Protein AF-A0ABD3QFC5-F1 (afdb_monomer)

pLDDT: mean 79.24, std 17.01, range [24.8, 96.06]

Sequence (163 aa):
MATTIGNICHILPCSINEDMTAHTARYFHPTDLKSESTDVDASGVKIMAAQFRGRGLLCVADDDVPRTAGSSKLTVSALPEGVKGLALAPSTSHVAKKSDGDATRSLKVVETFTEVYNWQHEYDVDKVRRSVNDGGHDKVGLKAALGWCDIAQAVHDPIPLPP

Structure (mmCIF, N/CA/C/O backbone):
data_AF-A0ABD3QFC5-F1
#
_entry.id   AF-A0ABD3QFC5-F1
#
loop_
_atom_site.group_PDB
_atom_site.id
_atom_site.type_symbol
_atom_site.label_atom_id
_atom_site.label_alt_id
_atom_site.label_comp_id
_atom_site.label_asym_id
_atom_site.label_entity_id
_atom_site.label_seq_id
_atom_site.pdbx_PDB_ins_code
_atom_site.Cartn_x
_atom_site.Cartn_y
_atom_site.Cartn_z
_atom_site.occupancy
_atom_site.B_iso_or_equiv
_atom_site.auth_seq_id
_atom_site.auth_comp_id
_atom_site.auth_asym_id
_atom_site.auth_atom_id
_atom_site.pdbx_PDB_model_num
ATOM 1 N N . MET A 1 1 ? -13.772 19.639 -8.996 1.00 27.47 1 MET A N 1
ATOM 2 C CA . MET A 1 1 ? -14.093 18.346 -8.358 1.00 27.47 1 MET A CA 1
ATOM 3 C C . MET A 1 1 ? -12.829 17.511 -8.417 1.00 27.47 1 MET A C 1
ATOM 5 O O . MET A 1 1 ? -12.373 17.242 -9.517 1.00 27.47 1 MET A O 1
ATOM 9 N N . ALA A 1 2 ? -12.189 17.251 -7.277 1.00 24.80 2 ALA A N 1
ATOM 10 C CA . ALA A 1 2 ? -10.943 16.491 -7.226 1.00 24.80 2 ALA A CA 1
ATOM 11 C C . ALA A 1 2 ? -11.287 15.003 -7.120 1.00 24.80 2 ALA A C 1
ATOM 13 O O . ALA A 1 2 ? -11.907 14.581 -6.147 1.00 24.80 2 ALA A O 1
ATOM 14 N N . THR A 1 3 ? -10.949 14.238 -8.150 1.00 26.17 3 THR A N 1
ATOM 15 C CA . THR A 1 3 ? -11.088 12.784 -8.165 1.00 26.17 3 THR A CA 1
ATOM 16 C C . THR A 1 3 ? -10.014 12.212 -7.243 1.00 26.17 3 THR A C 1
ATOM 18 O O . THR A 1 3 ? -8.825 12.350 -7.522 1.00 26.17 3 THR A O 1
ATOM 21 N N . THR A 1 4 ? -10.417 11.622 -6.120 1.00 35.47 4 THR A N 1
ATOM 22 C CA . THR A 1 4 ? -9.549 10.860 -5.215 1.00 35.47 4 THR A CA 1
ATOM 23 C C . THR A 1 4 ? -9.059 9.607 -5.937 1.00 35.47 4 THR A C 1
ATOM 25 O O . THR A 1 4 ? -9.715 8.571 -5.930 1.00 35.47 4 THR A O 1
ATOM 28 N N . ILE A 1 5 ? -7.920 9.720 -6.617 1.00 48.09 5 ILE A N 1
ATOM 29 C CA . ILE A 1 5 ? -7.174 8.586 -7.167 1.00 48.09 5 ILE A CA 1
ATOM 30 C C . ILE A 1 5 ? -5.996 8.374 -6.216 1.00 48.09 5 ILE A C 1
ATOM 32 O O . ILE A 1 5 ? -4.945 8.986 -6.383 1.00 48.09 5 ILE A O 1
ATOM 36 N N . GLY A 1 6 ? -6.218 7.585 -5.164 1.00 61.59 6 GLY A N 1
ATOM 37 C CA . GLY A 1 6 ? -5.225 7.371 -4.110 1.00 61.59 6 GLY A CA 1
ATOM 38 C C . GLY A 1 6 ? -5.640 6.351 -3.048 1.00 61.59 6 GLY A C 1
ATOM 39 O O . GLY A 1 6 ? -5.418 6.578 -1.870 1.00 61.59 6 GLY A O 1
ATOM 40 N N . ASN A 1 7 ? -6.250 5.219 -3.420 1.00 85.25 7 ASN A N 1
ATOM 41 C CA . ASN A 1 7 ? -6.612 4.167 -2.448 1.00 85.25 7 ASN A CA 1
ATOM 42 C C . ASN A 1 7 ? -5.413 3.312 -1.986 1.00 85.25 7 ASN A C 1
ATOM 44 O O . ASN A 1 7 ? -5.602 2.322 -1.275 1.00 85.25 7 ASN A O 1
ATOM 48 N N . ILE A 1 8 ? -4.196 3.672 -2.398 1.00 90.81 8 ILE A N 1
ATOM 49 C CA . ILE A 1 8 ? -2.996 2.847 -2.271 1.00 90.81 8 ILE A CA 1
ATOM 50 C C . ILE A 1 8 ? -1.908 3.645 -1.554 1.00 90.81 8 ILE A C 1
ATOM 52 O O . ILE A 1 8 ? -1.540 4.741 -1.977 1.00 90.81 8 ILE A O 1
ATOM 56 N N . CYS A 1 9 ? -1.354 3.070 -0.491 1.00 93.38 9 CYS A N 1
ATOM 57 C CA . CYS A 1 9 ? -0.155 3.565 0.173 1.00 93.38 9 CYS A CA 1
ATOM 58 C C . CYS A 1 9 ? 1.083 2.843 -0.381 1.00 93.38 9 CYS A C 1
ATOM 60 O O . CYS A 1 9 ? 1.112 1.616 -0.434 1.00 93.38 9 CYS A O 1
ATOM 62 N N . HIS A 1 10 ? 2.127 3.574 -0.777 1.00 94.38 10 HIS A N 1
ATOM 63 C CA . HIS A 1 10 ? 3.385 2.974 -1.232 1.00 94.38 10 HIS A CA 1
ATOM 64 C C . HIS A 1 10 ? 4.457 3.077 -0.144 1.00 94.38 10 HIS A C 1
ATOM 66 O O . HIS A 1 10 ? 4.841 4.177 0.248 1.00 94.38 10 HIS A O 1
ATOM 72 N N . ILE A 1 11 ? 4.988 1.936 0.294 1.00 94.62 11 ILE A N 1
ATOM 73 C CA . ILE A 1 11 ? 6.152 1.865 1.182 1.00 94.62 11 ILE A CA 1
ATOM 74 C C . ILE A 1 11 ? 7.389 1.654 0.310 1.00 94.62 11 ILE A C 1
ATOM 76 O O . ILE A 1 11 ? 7.479 0.660 -0.407 1.00 94.62 11 ILE A O 1
ATOM 80 N N . LEU A 1 12 ? 8.331 2.597 0.348 1.00 95.25 12 LEU A N 1
ATOM 81 C CA . LEU A 1 12 ? 9.579 2.524 -0.415 1.00 95.25 12 LEU A CA 1
ATOM 82 C C . LEU A 1 12 ? 10.710 1.913 0.432 1.00 95.25 12 LEU A C 1
ATOM 84 O O . LEU A 1 12 ? 10.788 2.192 1.629 1.00 95.25 12 LEU A O 1
ATOM 88 N N . PRO A 1 13 ? 11.663 1.176 -0.170 1.00 93.94 13 PRO A N 1
ATOM 89 C CA . PRO A 1 13 ? 12.800 0.577 0.539 1.00 93.94 13 PRO A CA 1
ATOM 90 C C . PRO A 1 13 ? 13.933 1.586 0.808 1.00 93.94 13 PRO A C 1
ATOM 92 O O . PRO A 1 13 ? 15.103 1.218 0.930 1.00 93.94 13 PRO A O 1
ATOM 95 N N . CYS A 1 14 ? 13.614 2.879 0.836 1.00 93.81 14 CYS A N 1
ATOM 96 C CA . CYS A 1 14 ? 14.554 3.959 1.092 1.00 93.81 14 CYS A CA 1
ATOM 97 C C . CYS A 1 14 ? 13.864 5.126 1.798 1.00 93.81 14 CYS A C 1
ATOM 99 O O . CYS A 1 14 ? 12.704 5.429 1.520 1.00 93.81 14 CYS A O 1
ATOM 101 N N . SER A 1 15 ? 14.611 5.830 2.645 1.00 94.69 15 SER A N 1
ATOM 102 C CA . SER A 1 15 ? 14.137 7.051 3.294 1.00 94.69 15 SER A CA 1
ATOM 103 C C . SER A 1 15 ? 14.213 8.252 2.351 1.00 94.69 15 SER A C 1
ATOM 105 O O . SER A 1 15 ? 15.176 8.413 1.594 1.00 94.69 15 SER A O 1
ATOM 107 N N . ILE A 1 16 ? 13.209 9.122 2.427 1.00 93.50 16 ILE A N 1
ATOM 108 C CA . ILE A 1 16 ? 13.227 10.457 1.829 1.00 93.50 16 ILE A CA 1
ATOM 109 C C . ILE A 1 16 ? 13.492 11.432 2.976 1.00 93.50 16 ILE A C 1
ATOM 111 O O . ILE A 1 16 ? 12.822 11.372 3.999 1.00 93.50 16 ILE A O 1
ATOM 115 N N . ASN A 1 17 ? 14.498 12.294 2.834 1.00 94.81 17 ASN A N 1
ATOM 116 C CA . ASN A 1 17 ? 14.954 13.161 3.930 1.00 94.81 17 ASN A CA 1
ATOM 117 C C . ASN A 1 17 ? 14.020 14.347 4.212 1.00 94.81 17 ASN A C 1
ATOM 119 O O . ASN A 1 17 ? 14.241 15.086 5.166 1.00 94.81 17 ASN A O 1
ATOM 123 N N . GLU A 1 18 ? 13.029 14.560 3.354 1.00 93.12 18 GLU A N 1
ATOM 124 C CA . GLU A 1 18 ? 12.155 15.721 3.376 1.00 93.12 18 GLU A CA 1
ATOM 125 C C . GLU A 1 18 ? 10.707 15.279 3.183 1.00 93.12 18 GLU A C 1
ATOM 127 O O . GLU A 1 18 ? 10.392 14.544 2.242 1.00 93.12 18 GLU A O 1
ATOM 132 N N . ASP A 1 19 ? 9.832 15.783 4.049 1.00 90.75 19 ASP A N 1
ATOM 133 C CA . ASP A 1 19 ? 8.390 15.632 3.912 1.00 90.75 19 ASP A CA 1
ATOM 134 C C . ASP A 1 19 ? 7.885 16.646 2.884 1.00 90.75 19 ASP A C 1
ATOM 136 O O . ASP A 1 19 ? 7.916 17.859 3.104 1.00 90.75 19 ASP A O 1
ATOM 140 N N . MET A 1 20 ? 7.419 16.157 1.738 1.00 92.19 20 MET A N 1
ATOM 141 C CA . MET A 1 20 ? 6.928 17.011 0.662 1.00 92.19 20 MET A CA 1
ATOM 142 C C . MET A 1 20 ? 5.723 16.403 -0.042 1.00 92.19 20 MET A C 1
ATOM 144 O O . MET A 1 20 ? 5.545 15.188 -0.099 1.00 92.19 20 MET A O 1
ATOM 148 N N . THR A 1 21 ? 4.911 17.268 -0.646 1.00 90.44 21 THR A N 1
ATOM 149 C CA . THR A 1 21 ? 3.929 16.821 -1.633 1.00 90.44 21 THR A CA 1
ATOM 150 C C . THR A 1 21 ? 4.664 16.441 -2.914 1.00 90.44 21 THR A C 1
ATOM 152 O O . THR A 1 21 ? 5.395 17.254 -3.477 1.00 90.44 21 THR A O 1
ATOM 155 N N . ALA A 1 22 ? 4.458 15.215 -3.388 1.00 89.44 22 ALA A N 1
ATOM 156 C CA . ALA A 1 22 ? 5.051 14.717 -4.621 1.00 89.44 22 ALA A CA 1
ATOM 157 C C . ALA A 1 22 ? 3.967 14.406 -5.658 1.00 89.44 22 ALA A C 1
ATOM 159 O O . ALA A 1 22 ? 2.904 13.881 -5.334 1.00 89.44 22 ALA A O 1
ATOM 160 N N . HIS A 1 23 ? 4.256 14.677 -6.931 1.00 90.62 23 HIS A N 1
ATOM 161 C CA . HIS A 1 23 ? 3.393 14.285 -8.047 1.00 90.62 23 HIS A CA 1
ATOM 162 C C . HIS A 1 23 ? 3.604 12.806 -8.399 1.00 90.62 23 HIS A C 1
ATOM 164 O O . HIS A 1 23 ? 4.110 12.483 -9.474 1.00 90.62 23 HIS A O 1
ATOM 170 N N . THR A 1 24 ? 3.242 11.907 -7.482 1.00 90.06 24 THR A N 1
ATOM 171 C CA . THR A 1 24 ? 3.434 10.452 -7.622 1.00 90.06 24 THR A CA 1
ATOM 172 C C . THR A 1 24 ? 2.852 9.929 -8.931 1.00 90.06 24 THR A C 1
ATOM 174 O O . THR A 1 24 ? 3.576 9.315 -9.704 1.00 90.06 24 THR A O 1
ATOM 177 N N . ALA A 1 25 ? 1.619 10.310 -9.269 1.00 87.25 25 ALA A N 1
ATOM 178 C CA . ALA A 1 25 ? 0.951 9.903 -10.508 1.00 87.25 25 ALA A CA 1
ATOM 179 C C . ALA A 1 25 ? 1.666 10.329 -11.809 1.00 87.25 25 ALA A C 1
ATOM 181 O O . ALA A 1 25 ? 1.326 9.823 -12.873 1.00 87.25 25 ALA A O 1
ATOM 182 N N . ARG A 1 26 ? 2.620 11.272 -11.755 1.00 91.81 26 ARG A N 1
ATOM 183 C CA . ARG A 1 26 ? 3.380 11.753 -12.923 1.00 91.81 26 ARG A CA 1
ATOM 184 C C . ARG A 1 26 ? 4.763 11.115 -13.062 1.00 91.81 26 ARG A C 1
ATOM 186 O O . ARG A 1 26 ? 5.330 11.154 -14.148 1.00 91.81 26 ARG A O 1
ATOM 193 N N . TYR A 1 27 ? 5.339 10.629 -11.967 1.00 94.12 27 TYR A N 1
ATOM 194 C CA . TYR A 1 27 ? 6.742 10.200 -11.935 1.00 94.12 27 TYR A CA 1
ATOM 195 C C . TYR A 1 27 ? 6.933 8.774 -11.431 1.00 94.12 27 TYR A C 1
ATOM 197 O O . TYR A 1 27 ? 8.010 8.210 -11.600 1.00 94.12 27 TYR A O 1
ATOM 205 N N . PHE A 1 28 ? 5.914 8.193 -10.808 1.00 94.88 28 PHE A N 1
ATOM 206 C CA . PHE A 1 28 ? 5.947 6.847 -10.275 1.00 94.88 28 PHE A CA 1
ATOM 207 C C . PHE A 1 28 ? 4.838 6.034 -10.935 1.00 94.88 28 PHE A C 1
ATOM 209 O O . PHE A 1 28 ? 3.661 6.188 -10.614 1.00 94.88 28 PHE A O 1
ATOM 216 N N . HIS A 1 29 ? 5.232 5.195 -11.892 1.00 93.44 29 HIS A N 1
ATOM 217 C CA . HIS A 1 29 ? 4.322 4.395 -12.707 1.00 93.44 29 HIS A CA 1
ATOM 218 C C . HIS A 1 29 ? 4.586 2.905 -12.470 1.00 93.44 29 HIS A C 1
ATOM 220 O O . HIS A 1 29 ? 5.412 2.314 -13.172 1.00 93.44 29 HIS A O 1
ATOM 226 N N . PRO A 1 30 ? 3.925 2.297 -11.469 1.00 94.06 30 PRO A N 1
ATOM 227 C CA . PRO A 1 30 ? 3.886 0.849 -11.334 1.00 94.06 30 PRO A CA 1
ATOM 228 C C . PRO A 1 30 ? 3.414 0.213 -12.642 1.00 94.06 30 PRO A C 1
ATOM 230 O O . PRO A 1 30 ? 2.440 0.664 -13.242 1.00 94.06 30 PRO A O 1
ATOM 233 N N . THR A 1 31 ? 4.134 -0.803 -13.098 1.00 93.75 31 THR A N 1
ATOM 234 C CA . THR A 1 31 ? 3.831 -1.563 -14.308 1.00 93.75 31 THR A CA 1
ATOM 235 C C . THR A 1 31 ? 3.762 -3.034 -13.947 1.00 93.75 31 THR A C 1
ATOM 237 O O . THR A 1 31 ? 4.707 -3.572 -13.368 1.00 93.75 31 THR A O 1
ATOM 240 N N . ASP A 1 32 ? 2.664 -3.688 -14.306 1.00 91.94 32 ASP A N 1
ATOM 241 C CA . ASP A 1 32 ? 2.503 -5.120 -14.087 1.00 91.94 32 ASP A CA 1
ATOM 242 C C . ASP A 1 32 ? 3.505 -5.897 -14.944 1.00 91.94 32 ASP A C 1
ATOM 244 O O . ASP A 1 32 ? 3.563 -5.748 -16.170 1.00 91.94 32 ASP A O 1
ATOM 248 N N . LEU A 1 33 ? 4.291 -6.756 -14.301 1.00 89.69 33 LEU A N 1
ATOM 249 C CA . LEU A 1 33 ? 5.118 -7.726 -14.998 1.00 89.69 33 LEU A CA 1
ATOM 250 C C . LEU A 1 33 ? 4.238 -8.927 -15.331 1.00 89.69 33 LEU A C 1
ATOM 252 O O . LEU A 1 33 ? 3.922 -9.743 -14.464 1.00 89.69 33 LEU A O 1
ATOM 256 N N . LYS A 1 34 ? 3.823 -9.033 -16.596 1.00 80.19 34 LYS A N 1
ATOM 257 C CA . LYS A 1 34 ? 3.112 -10.220 -17.079 1.00 80.19 34 LYS A CA 1
ATOM 258 C C . LYS A 1 34 ? 4.018 -11.433 -16.884 1.00 80.19 34 LYS A C 1
ATOM 260 O O . LYS A 1 34 ? 5.114 -11.474 -17.436 1.00 80.19 34 LYS A O 1
ATOM 265 N N . SER A 1 35 ? 3.565 -12.411 -16.104 1.00 65.06 35 SER A N 1
ATOM 266 C CA . SER A 1 35 ? 4.247 -13.701 -16.044 1.00 65.06 35 SER A CA 1
ATOM 267 C C . SER A 1 35 ? 4.040 -14.380 -17.395 1.00 65.06 35 SER A C 1
ATOM 269 O O . SER A 1 35 ? 2.917 -14.741 -17.731 1.00 65.06 35 SER A O 1
ATOM 271 N N . GLU A 1 36 ? 5.097 -14.534 -18.193 1.00 61.25 36 GLU A N 1
ATOM 272 C CA . GLU A 1 36 ? 5.044 -15.341 -19.424 1.00 61.25 36 GLU A CA 1
ATOM 273 C C . GLU A 1 36 ? 4.951 -16.850 -19.124 1.00 61.25 36 GLU A C 1
ATOM 275 O O . GLU A 1 36 ? 4.849 -17.663 -20.041 1.00 61.25 36 GLU A O 1
ATOM 280 N N . SER A 1 37 ? 4.959 -17.244 -17.844 1.00 55.59 37 SER A N 1
ATOM 281 C CA . SER A 1 37 ? 4.750 -18.630 -17.440 1.00 55.59 37 SER A CA 1
ATOM 282 C C . SER A 1 37 ? 3.309 -19.056 -17.731 1.00 55.59 37 SER A C 1
ATOM 284 O O . SER A 1 37 ? 2.361 -18.599 -17.097 1.00 55.59 37 SER A O 1
ATOM 286 N N . THR A 1 38 ? 3.154 -19.979 -18.677 1.00 49.56 38 THR A N 1
ATOM 287 C CA . THR A 1 38 ? 1.902 -20.699 -18.965 1.00 49.56 38 THR A CA 1
ATOM 288 C C . THR A 1 38 ? 1.441 -21.602 -17.821 1.00 49.56 38 THR A C 1
ATOM 290 O O . THR A 1 38 ? 0.320 -22.106 -17.859 1.00 49.56 38 THR A O 1
ATOM 293 N N . ASP A 1 39 ? 2.279 -21.796 -16.803 1.00 50.28 39 ASP A N 1
ATOM 294 C CA . ASP A 1 39 ? 1.849 -22.362 -15.536 1.00 50.28 39 ASP A CA 1
ATOM 295 C C . ASP A 1 39 ? 1.008 -21.311 -14.820 1.00 50.28 39 ASP A C 1
ATOM 297 O O . ASP A 1 39 ? 1.502 -20.266 -14.392 1.00 50.28 39 ASP A O 1
ATOM 301 N N . VAL A 1 40 ? -0.296 -21.578 -14.770 1.00 51.47 40 VAL A N 1
ATOM 302 C CA . VAL A 1 40 ? -1.276 -20.825 -13.992 1.00 51.47 40 VAL A CA 1
ATOM 303 C C . VAL A 1 40 ? -0.850 -20.924 -12.532 1.00 51.47 40 VAL A C 1
ATOM 305 O O . VAL A 1 40 ? -1.252 -21.837 -11.811 1.00 51.47 40 VAL A O 1
ATOM 308 N N . ASP A 1 41 ? 0.018 -20.011 -12.108 1.00 53.91 41 ASP A N 1
ATOM 309 C CA . ASP A 1 41 ? 0.446 -19.904 -10.727 1.00 53.91 41 ASP A CA 1
ATOM 310 C C . ASP A 1 41 ? -0.801 -19.590 -9.895 1.00 53.91 41 ASP A C 1
ATOM 312 O O . ASP A 1 41 ? -1.313 -18.470 -9.856 1.00 53.91 41 ASP A O 1
ATOM 316 N N . ALA A 1 42 ? -1.305 -20.614 -9.205 1.00 57.62 42 ALA A N 1
ATOM 317 C CA . ALA A 1 42 ? -2.456 -20.546 -8.306 1.00 57.62 42 ALA A CA 1
ATOM 318 C C . ALA A 1 42 ? -2.269 -19.532 -7.154 1.00 57.62 42 ALA A C 1
ATOM 320 O O . ALA A 1 42 ? -3.196 -19.268 -6.382 1.00 57.62 42 ALA A O 1
ATOM 321 N N . SER A 1 43 ? -1.081 -18.928 -7.047 1.00 65.12 43 SER A N 1
ATOM 322 C CA . SER A 1 43 ? -0.745 -17.889 -6.081 1.00 65.12 43 SER A CA 1
ATOM 323 C C . SER A 1 43 ? -1.618 -16.646 -6.244 1.00 65.12 43 SER A C 1
ATOM 325 O O . SER A 1 43 ? -1.901 -16.010 -5.238 1.00 65.12 43 SER A O 1
ATOM 327 N N . GLY A 1 44 ? -2.155 -16.357 -7.444 1.00 76.25 44 GLY A N 1
ATOM 328 C CA . GLY A 1 44 ? -3.009 -15.193 -7.758 1.00 76.25 44 GLY A CA 1
ATOM 329 C C . GLY A 1 44 ? -2.548 -13.901 -7.087 1.00 76.25 44 GLY A C 1
ATOM 330 O O . GLY A 1 44 ? -3.334 -13.209 -6.443 1.00 76.25 44 GLY A O 1
ATOM 331 N N . VAL A 1 45 ? -1.247 -13.661 -7.206 1.00 81.81 45 VAL A N 1
ATOM 332 C CA . VAL A 1 45 ? -0.572 -12.421 -6.852 1.00 81.81 45 VAL A CA 1
ATOM 333 C C . VAL A 1 45 ? 0.008 -11.825 -8.130 1.00 81.81 45 VAL A C 1
ATOM 335 O O . VAL A 1 45 ? 0.536 -12.554 -8.973 1.00 81.81 45 VAL A O 1
ATOM 338 N N . LYS A 1 46 ? -0.064 -10.503 -8.270 1.00 88.75 46 LYS A N 1
ATOM 339 C CA . LYS A 1 46 ? 0.574 -9.752 -9.353 1.00 88.75 46 LYS A CA 1
ATOM 340 C C . LYS A 1 46 ? 1.918 -9.210 -8.882 1.00 88.75 46 LYS A C 1
ATOM 342 O O . LYS A 1 46 ? 2.051 -8.738 -7.754 1.00 88.75 46 LYS A O 1
ATOM 347 N N . ILE A 1 47 ? 2.934 -9.278 -9.738 1.00 89.94 47 ILE A N 1
ATOM 348 C CA . ILE A 1 47 ? 4.231 -8.644 -9.479 1.00 89.94 47 ILE A CA 1
ATOM 349 C C . ILE A 1 47 ? 4.277 -7.359 -10.289 1.00 89.94 47 ILE A C 1
ATOM 351 O O . ILE A 1 47 ? 4.087 -7.379 -11.504 1.00 89.94 47 ILE A O 1
ATOM 355 N N . MET A 1 48 ? 4.544 -6.246 -9.619 1.00 93.00 48 MET A N 1
ATOM 356 C CA . MET A 1 48 ? 4.677 -4.943 -10.255 1.00 93.00 48 MET A CA 1
ATOM 357 C C . MET A 1 48 ? 6.120 -4.473 -10.187 1.00 93.00 48 MET A C 1
ATOM 359 O O . MET A 1 48 ? 6.814 -4.669 -9.187 1.00 93.00 48 MET A O 1
ATOM 363 N N . ALA A 1 49 ? 6.545 -3.797 -11.243 1.00 95.25 49 ALA A N 1
ATOM 364 C CA . ALA A 1 49 ? 7.815 -3.105 -11.319 1.00 95.25 49 ALA A CA 1
ATOM 365 C C . ALA A 1 49 ? 7.603 -1.593 -11.354 1.00 95.25 49 ALA A C 1
ATOM 367 O O . ALA A 1 49 ? 6.645 -1.093 -11.936 1.00 95.25 49 ALA A O 1
ATOM 368 N N . ALA A 1 50 ? 8.526 -0.851 -10.761 1.00 96.06 50 ALA A N 1
ATOM 369 C CA . ALA A 1 50 ? 8.603 0.596 -10.896 1.00 96.06 50 ALA A CA 1
ATOM 370 C C . ALA A 1 50 ? 10.068 1.037 -10.877 1.00 96.06 50 ALA A C 1
ATOM 372 O O . ALA A 1 50 ? 10.973 0.250 -10.594 1.00 96.06 50 ALA A O 1
ATOM 373 N N . GLN A 1 51 ? 10.312 2.314 -11.155 1.00 95.75 51 GLN A N 1
ATOM 374 C CA . GLN A 1 51 ? 11.626 2.917 -10.978 1.00 95.75 51 GLN A CA 1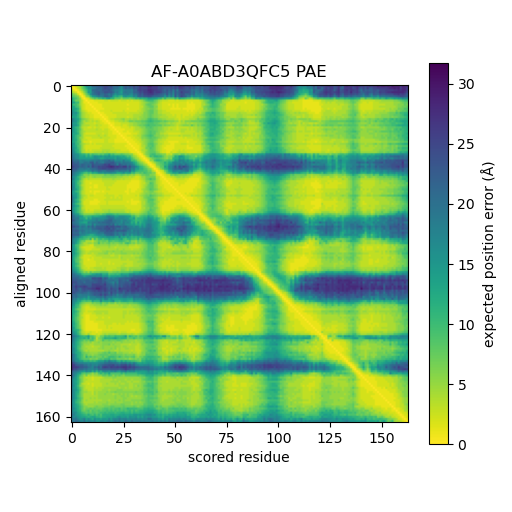
ATOM 375 C C . GLN A 1 51 ? 11.529 4.104 -10.023 1.00 95.75 51 GLN A C 1
ATOM 377 O O . GLN A 1 51 ? 10.636 4.941 -10.141 1.00 95.75 51 GLN A O 1
ATOM 382 N N . PHE A 1 52 ? 12.478 4.203 -9.094 1.00 95.75 52 PHE A N 1
ATOM 383 C CA . PHE A 1 52 ? 12.611 5.352 -8.206 1.00 95.75 52 PHE A CA 1
ATOM 384 C C . PHE A 1 52 ? 14.074 5.790 -8.134 1.00 95.75 52 PHE A C 1
ATOM 386 O O . PHE A 1 52 ? 14.954 4.997 -7.809 1.00 95.75 52 PHE A O 1
ATOM 393 N N . ARG A 1 53 ? 14.352 7.058 -8.478 1.00 94.62 53 ARG A N 1
ATOM 394 C CA . ARG A 1 53 ? 15.717 7.631 -8.526 1.00 94.62 53 ARG A CA 1
ATOM 395 C C . ARG A 1 53 ? 16.718 6.768 -9.319 1.00 94.62 53 ARG A C 1
ATOM 397 O O . ARG A 1 53 ? 17.850 6.561 -8.891 1.00 94.62 53 ARG A O 1
ATOM 404 N N . GLY A 1 54 ? 16.280 6.234 -10.461 1.00 94.81 54 GLY A N 1
ATOM 405 C CA . GLY A 1 54 ? 17.100 5.388 -11.336 1.00 94.81 54 GLY A CA 1
ATOM 406 C C . GLY A 1 54 ? 17.308 3.950 -10.845 1.00 94.81 54 GLY A C 1
ATOM 407 O O . GLY A 1 54 ? 18.024 3.196 -11.495 1.00 94.81 54 GLY A O 1
ATOM 408 N N . ARG A 1 55 ? 16.690 3.545 -9.728 1.00 95.31 55 ARG A N 1
ATOM 409 C CA . ARG A 1 55 ? 16.748 2.171 -9.211 1.00 95.31 55 ARG A CA 1
ATOM 410 C C . ARG A 1 55 ? 15.455 1.431 -9.509 1.00 95.31 55 ARG A C 1
ATOM 412 O O . ARG A 1 55 ? 14.375 1.989 -9.316 1.00 95.31 55 ARG A O 1
ATOM 419 N N . GLY A 1 56 ? 15.583 0.195 -9.983 1.00 95.06 56 GLY A N 1
ATOM 420 C CA . GLY A 1 56 ? 14.449 -0.706 -10.160 1.00 95.06 56 GLY A CA 1
ATOM 421 C C . GLY A 1 56 ? 13.876 -1.120 -8.809 1.00 95.06 56 GLY A C 1
ATOM 422 O O . GLY A 1 56 ? 14.624 -1.334 -7.853 1.00 95.06 56 GLY A O 1
ATOM 423 N N . LEU A 1 57 ? 12.553 -1.190 -8.741 1.00 95.94 57 LEU A N 1
ATOM 424 C CA . LEU A 1 57 ? 11.798 -1.657 -7.591 1.00 95.94 57 LEU A CA 1
ATOM 425 C C . LEU A 1 57 ? 10.835 -2.747 -8.037 1.00 95.94 57 LEU A C 1
ATOM 427 O O . LEU A 1 57 ? 10.201 -2.614 -9.084 1.00 95.94 57 LEU A O 1
ATOM 431 N N . LEU A 1 58 ? 10.680 -3.765 -7.198 1.00 95.19 58 LEU A N 1
ATOM 432 C CA . LEU A 1 58 ? 9.648 -4.783 -7.342 1.00 95.19 58 LEU A CA 1
ATOM 433 C C . LEU A 1 58 ? 8.727 -4.750 -6.125 1.00 95.19 58 LEU A C 1
ATOM 435 O O . LEU A 1 58 ? 9.178 -4.515 -5.001 1.00 95.19 58 LEU A O 1
ATOM 439 N N . CYS A 1 59 ? 7.440 -4.985 -6.340 1.00 92.00 59 CYS A N 1
ATOM 440 C CA . CYS A 1 59 ? 6.506 -5.300 -5.268 1.00 92.00 59 CYS A CA 1
ATOM 441 C C . CYS A 1 59 ? 5.543 -6.403 -5.697 1.00 92.00 59 CYS A C 1
ATOM 443 O O . CYS A 1 59 ? 5.347 -6.659 -6.886 1.00 92.00 59 CYS A O 1
ATOM 445 N N . VAL A 1 60 ? 4.956 -7.058 -4.701 1.00 90.38 60 VAL A N 1
ATOM 446 C CA . VAL A 1 60 ? 3.867 -8.010 -4.899 1.00 90.38 60 VAL A CA 1
ATOM 447 C C . VAL A 1 60 ? 2.583 -7.352 -4.444 1.00 90.38 60 VAL A C 1
ATOM 449 O O . VAL A 1 60 ? 2.546 -6.744 -3.374 1.00 90.38 60 VAL A O 1
ATOM 452 N N . ALA A 1 61 ? 1.548 -7.489 -5.256 1.00 88.94 61 ALA A N 1
ATOM 453 C CA . ALA A 1 61 ? 0.205 -7.070 -4.930 1.00 88.94 61 ALA A CA 1
ATOM 454 C C . ALA A 1 61 ? -0.789 -8.195 -5.201 1.00 88.94 61 ALA A C 1
ATOM 456 O O . ALA A 1 61 ? -0.477 -9.202 -5.840 1.00 88.94 61 ALA A O 1
ATOM 457 N N . ASP A 1 62 ? -1.990 -8.020 -4.678 1.00 86.12 62 ASP A N 1
ATOM 458 C CA . ASP A 1 62 ? -3.096 -8.930 -4.920 1.00 86.12 62 ASP A CA 1
ATOM 459 C C . ASP A 1 62 ? -3.599 -8.743 -6.360 1.00 86.12 62 ASP A C 1
ATOM 461 O O . ASP A 1 62 ? -3.634 -7.625 -6.883 1.00 86.12 62 ASP A O 1
ATOM 465 N N . ASP A 1 63 ? -3.922 -9.847 -7.032 1.00 81.94 63 ASP A N 1
ATOM 466 C CA . ASP A 1 63 ? -4.515 -9.794 -8.369 1.00 81.94 63 ASP A CA 1
ATOM 467 C C . ASP A 1 63 ? -5.970 -9.295 -8.279 1.00 81.94 63 ASP A C 1
ATOM 469 O O . ASP A 1 63 ? -6.684 -9.626 -7.330 1.00 81.94 63 ASP A O 1
ATOM 473 N N . ASP A 1 64 ? -6.433 -8.527 -9.268 1.00 65.81 64 ASP A N 1
ATOM 474 C CA . ASP A 1 64 ? -7.750 -7.855 -9.255 1.00 65.81 64 ASP A CA 1
ATOM 475 C C . ASP A 1 64 ? -8.920 -8.824 -9.535 1.00 65.81 64 ASP A C 1
ATOM 477 O O . ASP A 1 64 ? -10.053 -8.418 -9.812 1.00 65.81 64 ASP A O 1
ATOM 481 N N . VAL A 1 65 ? -8.665 -10.134 -9.479 1.00 60.22 65 VAL A N 1
ATOM 482 C CA . VAL A 1 65 ? -9.669 -11.165 -9.732 1.00 60.22 65 VAL A CA 1
ATOM 483 C C . VAL A 1 65 ? -10.703 -11.140 -8.599 1.00 60.22 65 VAL A C 1
ATOM 485 O O . VAL A 1 65 ? -10.329 -11.259 -7.427 1.00 60.22 65 VAL A O 1
ATOM 488 N N . PRO A 1 66 ? -12.011 -11.007 -8.909 1.00 53.91 66 PRO A N 1
ATOM 489 C CA . PRO A 1 66 ? -13.056 -10.920 -7.897 1.00 53.91 66 PRO A CA 1
ATOM 490 C C . PRO A 1 66 ? -12.981 -12.117 -6.947 1.00 53.91 66 PRO A C 1
ATOM 492 O O . PRO A 1 66 ? -13.117 -13.272 -7.353 1.00 53.91 66 PRO A O 1
ATOM 495 N N . ARG A 1 67 ? -12.733 -11.822 -5.666 1.00 53.75 67 ARG A N 1
ATOM 496 C CA . ARG A 1 67 ? -12.589 -12.827 -4.611 1.00 53.75 67 ARG A CA 1
ATOM 497 C C . ARG A 1 67 ? -13.913 -13.573 -4.461 1.00 53.75 67 ARG A C 1
ATOM 499 O O . ARG A 1 67 ? -14.914 -12.994 -4.044 1.00 53.75 67 ARG A O 1
ATOM 506 N N . THR A 1 68 ? -13.922 -14.865 -4.769 1.00 46.25 68 THR A N 1
ATOM 507 C CA . THR A 1 68 ? -15.042 -15.736 -4.404 1.00 46.25 68 THR A CA 1
ATOM 508 C C . THR A 1 68 ? -15.109 -15.808 -2.879 1.00 46.25 68 THR A C 1
ATOM 510 O O . THR A 1 68 ? -14.146 -16.232 -2.232 1.00 46.25 68 THR A O 1
ATOM 513 N N . ALA A 1 69 ? -16.228 -15.362 -2.303 1.00 45.19 69 ALA A N 1
ATOM 514 C CA . ALA A 1 69 ? -16.466 -15.380 -0.863 1.00 45.19 69 ALA A CA 1
ATOM 515 C C . ALA A 1 69 ? -16.229 -16.797 -0.304 1.00 45.19 69 ALA A C 1
ATOM 517 O O . ALA A 1 69 ? -16.883 -17.749 -0.727 1.00 45.19 69 ALA A O 1
ATOM 518 N N . GLY A 1 70 ? -15.258 -16.940 0.603 1.00 44.50 70 GLY A N 1
ATOM 519 C CA . GLY A 1 70 ? -14.892 -18.218 1.231 1.00 44.50 70 GLY A CA 1
ATOM 520 C C . GLY A 1 70 ? -13.459 -18.693 0.976 1.00 44.50 70 GLY A C 1
ATOM 521 O O . GLY A 1 70 ? -13.013 -19.630 1.632 1.00 44.50 70 GLY A O 1
ATOM 522 N N . SER A 1 71 ? -12.702 -18.051 0.079 1.00 45.53 71 SER A N 1
ATOM 523 C CA . SER A 1 71 ? -11.263 -18.312 -0.036 1.00 45.53 71 SER A CA 1
ATOM 524 C C . SER A 1 71 ? -10.497 -17.481 0.997 1.00 45.53 71 SER A C 1
ATOM 526 O O . SER A 1 71 ? -10.345 -16.269 0.842 1.00 45.53 71 SER A O 1
ATOM 528 N N . SER A 1 72 ? -9.986 -18.137 2.041 1.00 52.28 72 SER A N 1
ATOM 529 C CA . SER A 1 72 ? -9.024 -17.608 3.021 1.00 52.28 72 SER A CA 1
ATOM 530 C C . SER A 1 72 ? -7.638 -17.400 2.393 1.00 52.28 72 SER A C 1
ATOM 532 O O . SER A 1 72 ? -6.612 -17.870 2.882 1.00 52.28 72 SER A O 1
ATOM 534 N N . LYS A 1 73 ? -7.602 -16.718 1.247 1.00 58.16 73 LYS A N 1
ATOM 535 C CA . LYS A 1 73 ? -6.365 -16.362 0.571 1.00 58.16 73 LYS A CA 1
ATOM 536 C C . LYS A 1 73 ? -5.750 -15.167 1.289 1.00 58.16 73 LYS A C 1
ATOM 538 O O . LYS A 1 73 ? -6.380 -14.109 1.365 1.00 58.16 73 LYS A O 1
ATOM 543 N N . LEU A 1 74 ? -4.544 -15.375 1.816 1.00 59.00 74 LEU A N 1
ATOM 544 C CA . LEU A 1 74 ? -3.690 -14.340 2.395 1.00 59.00 74 LEU A CA 1
ATOM 545 C C . LEU A 1 74 ? -3.519 -13.204 1.387 1.00 59.00 74 LEU A C 1
ATOM 547 O O . LEU A 1 74 ? -3.002 -13.434 0.294 1.00 59.00 74 LEU A O 1
ATOM 551 N N . THR A 1 75 ? -3.958 -12.003 1.758 1.00 70.06 75 THR A N 1
ATOM 552 C CA . THR A 1 75 ? -3.692 -10.795 0.979 1.00 70.06 75 THR A CA 1
ATOM 553 C C . THR A 1 75 ? -2.289 -10.305 1.279 1.00 70.06 75 THR A C 1
ATOM 555 O O . THR A 1 75 ? -1.846 -10.293 2.429 1.00 70.06 75 THR A O 1
ATOM 558 N N . VAL A 1 76 ? -1.559 -9.930 0.235 1.00 78.88 76 VAL A N 1
ATOM 559 C CA . VAL A 1 76 ? -0.185 -9.430 0.369 1.00 78.88 76 VAL A CA 1
ATOM 560 C C . VAL A 1 76 ? -0.170 -7.908 0.488 1.00 78.88 76 VAL A C 1
ATOM 562 O O . VAL A 1 76 ? 0.716 -7.350 1.136 1.00 78.88 76 VAL A O 1
ATOM 565 N N . SER A 1 77 ? -1.160 -7.245 -0.111 1.00 84.00 77 SER A N 1
ATOM 566 C CA . SER A 1 77 ? -1.235 -5.787 -0.214 1.00 84.00 77 SER A CA 1
ATOM 567 C C . SER A 1 77 ? -2.534 -5.191 0.320 1.00 84.00 77 SER A C 1
ATOM 569 O O . SER A 1 77 ? -2.513 -4.095 0.878 1.00 84.00 77 SER A O 1
ATOM 571 N N . ALA A 1 78 ? -3.663 -5.886 0.186 1.00 87.44 78 ALA A N 1
ATOM 572 C CA . ALA A 1 78 ? -4.936 -5.420 0.706 1.00 87.44 78 ALA A CA 1
ATOM 573 C C . ALA A 1 78 ? -4.973 -5.525 2.235 1.00 87.44 78 ALA A C 1
ATOM 575 O O . ALA A 1 78 ? -4.530 -6.519 2.823 1.00 87.44 78 ALA A O 1
ATOM 576 N N . LEU A 1 79 ? -5.534 -4.496 2.869 1.00 86.88 79 LEU A N 1
ATOM 577 C CA . LEU A 1 79 ? -5.792 -4.509 4.303 1.00 86.88 79 LEU A CA 1
ATOM 578 C C . LEU A 1 79 ? -6.821 -5.603 4.658 1.00 86.88 79 LEU A C 1
ATOM 580 O O . LEU A 1 79 ? -7.672 -5.930 3.822 1.00 86.88 79 LEU A O 1
ATOM 584 N N . PRO A 1 80 ? -6.765 -6.163 5.883 1.00 87.06 80 PRO A N 1
ATOM 585 C CA . PRO A 1 80 ? -7.758 -7.123 6.355 1.00 87.06 80 PRO A CA 1
ATOM 586 C C . PRO A 1 80 ? -9.189 -6.583 6.250 1.00 87.06 80 PRO A C 1
ATOM 588 O O . PRO A 1 80 ? -9.425 -5.372 6.274 1.00 87.06 80 PRO A O 1
ATOM 591 N N . GLU A 1 81 ? -10.161 -7.485 6.141 1.00 84.44 81 GLU A N 1
ATOM 592 C CA . GLU A 1 81 ? -11.567 -7.099 6.031 1.00 84.44 81 GLU A CA 1
ATOM 593 C C . GLU A 1 81 ? -12.011 -6.264 7.244 1.00 84.44 81 GLU A C 1
ATOM 595 O O . GLU A 1 81 ? -11.637 -6.533 8.383 1.00 84.44 81 GLU A O 1
ATOM 600 N N . GLY A 1 82 ? -12.773 -5.197 6.995 1.00 85.62 82 GLY A N 1
ATOM 601 C CA . GLY A 1 82 ? -13.195 -4.254 8.036 1.00 85.62 82 GLY A CA 1
ATOM 602 C C . GLY A 1 82 ? -12.106 -3.279 8.510 1.00 85.62 82 GLY A C 1
ATOM 603 O O . GLY A 1 82 ? -12.425 -2.323 9.217 1.00 85.62 82 GLY A O 1
ATOM 604 N N . VAL A 1 83 ? -10.849 -3.448 8.086 1.00 88.94 83 VAL A N 1
ATOM 605 C CA . VAL A 1 83 ? -9.747 -2.526 8.393 1.00 88.94 83 VAL A CA 1
ATOM 606 C C . VAL A 1 83 ? -9.605 -1.479 7.288 1.00 88.94 83 VAL A C 1
ATOM 608 O O . VAL A 1 83 ? -9.683 -1.772 6.096 1.00 88.94 83 VAL A O 1
ATOM 611 N N . LYS A 1 84 ? -9.368 -0.223 7.683 1.00 90.38 84 LYS A N 1
ATOM 612 C CA . LYS A 1 84 ? -9.144 0.898 6.764 1.00 90.38 84 LYS A CA 1
ATOM 613 C C . LYS A 1 84 ? -7.900 1.682 7.162 1.00 90.38 84 LYS A C 1
ATOM 615 O O . LYS A 1 84 ? -7.728 2.037 8.325 1.00 90.38 84 LYS A O 1
ATOM 620 N N . GLY A 1 85 ? -7.055 1.985 6.185 1.00 92.69 85 GLY A N 1
ATOM 621 C CA . GLY A 1 85 ? -5.879 2.820 6.363 1.00 92.69 85 GLY A CA 1
ATOM 622 C C . GLY A 1 85 ? -6.267 4.290 6.426 1.00 92.69 85 GLY A C 1
ATOM 623 O O . GLY A 1 85 ? -7.052 4.762 5.600 1.00 92.69 85 GLY A O 1
ATOM 624 N N . LEU A 1 86 ? -5.723 5.019 7.400 1.00 93.94 86 LEU A N 1
ATOM 625 C CA . LEU A 1 86 ? -5.967 6.447 7.597 1.00 93.94 86 LEU A CA 1
ATOM 626 C C . LEU A 1 86 ? -4.629 7.191 7.645 1.00 93.94 86 LEU A C 1
ATOM 628 O O . LEU A 1 86 ? -3.793 6.912 8.502 1.00 93.94 86 LEU A O 1
ATOM 632 N N . ALA A 1 87 ? -4.444 8.169 6.761 1.00 91.62 87 ALA A N 1
ATOM 633 C CA . ALA A 1 87 ? -3.355 9.132 6.863 1.00 91.62 87 ALA A CA 1
ATOM 634 C C . ALA A 1 87 ? -3.823 10.313 7.721 1.00 91.62 87 ALA A C 1
ATOM 636 O O . ALA A 1 87 ? -4.785 11.006 7.374 1.00 91.62 87 ALA A O 1
ATOM 637 N N . LEU A 1 88 ? -3.161 10.532 8.856 1.00 92.19 88 LEU A N 1
ATOM 638 C CA . LEU A 1 88 ? -3.506 11.582 9.812 1.00 92.19 88 LEU A CA 1
ATOM 639 C C . LEU A 1 88 ? -2.488 12.720 9.747 1.00 92.19 88 LEU A C 1
ATOM 641 O O . LEU A 1 88 ? -1.288 12.481 9.654 1.00 92.19 88 LEU A O 1
ATOM 645 N N . ALA A 1 89 ? -2.960 13.959 9.863 1.00 90.12 89 ALA A N 1
ATOM 646 C CA . ALA A 1 89 ? -2.101 15.125 10.052 1.00 90.12 89 ALA A CA 1
ATOM 647 C C . ALA A 1 89 ? -2.585 15.969 11.236 1.00 90.12 89 ALA A C 1
ATOM 649 O O . ALA A 1 89 ? -3.782 15.958 11.546 1.00 90.12 89 ALA A O 1
ATOM 650 N N . PRO A 1 90 ? -1.699 16.742 11.887 1.00 89.62 90 PRO A N 1
ATOM 651 C CA . PRO A 1 90 ? -2.110 17.715 12.887 1.00 89.62 90 PRO A CA 1
ATOM 652 C C . PRO A 1 90 ? -3.156 18.680 12.324 1.00 89.62 90 PRO A C 1
ATOM 654 O O . PRO A 1 90 ? -3.011 19.221 11.222 1.00 89.62 90 PRO A O 1
ATOM 657 N N . SER A 1 91 ? -4.221 18.915 13.084 1.00 85.69 91 SER A N 1
ATOM 658 C CA . SER A 1 91 ? -5.181 19.956 12.756 1.00 85.69 91 SER A CA 1
ATOM 659 C C . SER A 1 91 ? -4.548 21.311 13.062 1.00 85.69 91 SER A C 1
ATOM 661 O O . SER A 1 91 ? -4.258 21.639 14.210 1.00 85.69 91 SER A O 1
ATOM 663 N N . THR A 1 92 ? -4.327 22.130 12.038 1.00 75.56 92 THR A N 1
ATOM 664 C CA . THR A 1 92 ? -3.784 23.4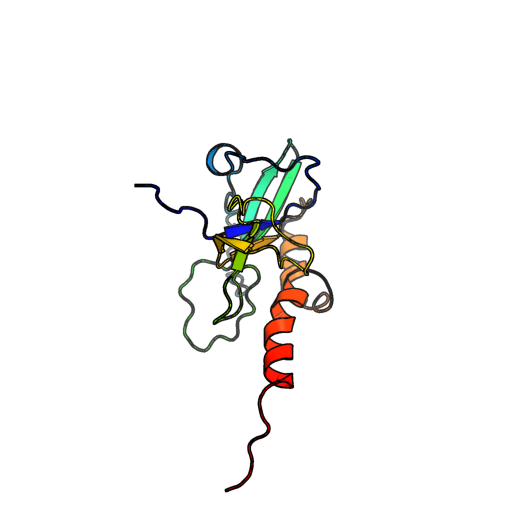90 12.184 1.00 75.56 92 THR A CA 1
ATOM 665 C C . THR A 1 92 ? -4.851 24.491 12.636 1.00 75.56 92 THR A C 1
ATOM 667 O O . THR A 1 92 ? -4.799 25.663 12.264 1.00 75.56 92 THR A O 1
ATOM 670 N N . SER A 1 93 ? -5.858 24.058 13.402 1.00 62.06 93 SER A N 1
ATOM 671 C CA . SER A 1 93 ? -6.824 24.982 13.990 1.00 62.06 93 SER A CA 1
ATOM 672 C C . SER A 1 93 ? -6.071 25.893 14.954 1.00 62.06 93 SER A C 1
ATOM 674 O O . SER A 1 93 ? -5.619 25.447 16.008 1.00 62.06 93 SER A O 1
ATOM 676 N N . HIS A 1 94 ? -5.896 27.154 14.563 1.00 55.06 94 HIS A N 1
ATOM 677 C CA . HIS A 1 94 ? -5.316 28.209 15.382 1.00 55.06 94 HIS A CA 1
ATOM 678 C C . HIS A 1 94 ? -6.191 28.434 16.621 1.00 55.06 94 HIS A C 1
ATOM 680 O O . HIS A 1 94 ? -7.027 29.335 16.650 1.00 55.06 94 HIS A O 1
ATOM 686 N N . VAL A 1 95 ? -6.022 27.614 17.656 1.00 55.47 95 VAL A N 1
ATOM 687 C CA . VAL A 1 95 ? -6.580 27.919 18.969 1.00 55.47 95 VAL A CA 1
ATOM 688 C C . VAL A 1 95 ? -5.708 29.027 19.539 1.00 55.47 95 VAL A C 1
ATOM 690 O O . VAL A 1 95 ? -4.532 28.834 19.853 1.00 55.47 95 VAL A O 1
ATOM 693 N N . ALA A 1 96 ? -6.276 30.231 19.561 1.00 55.91 96 ALA A N 1
ATOM 694 C CA . ALA A 1 96 ? -5.674 31.400 20.167 1.00 55.91 96 ALA A CA 1
ATOM 695 C C . ALA A 1 96 ? -5.208 31.059 21.588 1.00 55.91 96 ALA A C 1
ATOM 697 O O . ALA A 1 96 ? -5.937 30.438 22.360 1.00 55.91 96 ALA A O 1
ATOM 698 N N . LYS A 1 97 ? -3.977 31.471 21.910 1.00 58.53 97 LYS A N 1
ATOM 699 C CA . LYS A 1 97 ? -3.341 31.326 23.222 1.00 58.53 97 LYS A CA 1
ATOM 700 C C . LYS A 1 97 ? -4.333 31.614 24.354 1.00 58.53 97 LYS A C 1
ATOM 702 O O . LYS A 1 97 ? -4.657 32.779 24.585 1.00 58.53 97 LYS A O 1
ATOM 707 N N . LYS A 1 98 ? -4.723 30.593 25.118 1.00 54.78 98 LYS A N 1
ATOM 708 C CA . LYS A 1 98 ? -5.043 30.782 26.534 1.00 54.78 98 LYS A CA 1
ATOM 709 C C . LYS A 1 98 ? -4.972 29.484 27.341 1.00 54.78 98 LYS A C 1
ATOM 711 O O . LYS A 1 98 ? -5.579 28.488 26.973 1.00 54.78 98 LYS A O 1
ATOM 716 N N . SER A 1 99 ? -4.261 29.635 28.460 1.00 55.38 99 SER A N 1
ATOM 717 C CA . SER A 1 99 ? -4.177 28.834 29.690 1.00 55.38 99 SER A CA 1
ATOM 718 C C . SER A 1 99 ? -3.516 27.455 29.658 1.00 55.38 99 SER A C 1
ATOM 720 O O . SER A 1 99 ? -3.889 26.577 28.891 1.00 55.38 99 SER A O 1
ATOM 722 N N . ASP A 1 100 ? -2.562 27.316 30.584 1.00 64.38 100 ASP A N 1
ATOM 723 C CA . ASP A 1 100 ? -2.023 26.079 31.146 1.00 64.38 100 ASP A CA 1
ATOM 724 C C . ASP A 1 100 ? -3.091 24.994 31.304 1.00 64.38 100 ASP A C 1
ATOM 726 O O . ASP A 1 100 ? -4.095 25.192 31.990 1.00 64.38 100 ASP A O 1
ATOM 730 N N . GLY A 1 101 ? -2.845 23.838 30.692 1.00 60.22 101 GLY A N 1
ATOM 731 C CA . GLY A 1 101 ? -3.688 22.655 30.810 1.00 60.22 101 GLY A CA 1
ATOM 732 C C . GLY A 1 101 ? -3.667 21.837 29.527 1.00 60.22 101 GLY A C 1
ATOM 733 O O . GLY A 1 101 ? -4.401 22.148 28.599 1.00 60.22 101 GLY A O 1
ATOM 734 N N . ASP A 1 102 ? -2.779 20.841 29.486 1.00 61.34 102 ASP A N 1
ATOM 735 C CA . ASP A 1 102 ? -2.756 19.663 28.600 1.00 61.34 102 ASP A CA 1
ATOM 736 C C . ASP A 1 102 ? -3.657 19.727 27.345 1.00 61.34 102 ASP A C 1
ATOM 738 O O . ASP A 1 102 ? -4.686 19.058 27.226 1.00 61.34 102 ASP A O 1
ATOM 742 N N . ALA A 1 103 ? -3.291 20.589 26.392 1.00 63.84 103 ALA A N 1
ATOM 743 C CA . ALA A 1 103 ? -4.024 20.721 25.142 1.00 63.84 103 ALA A CA 1
ATOM 744 C C . ALA A 1 103 ? -3.670 19.543 24.227 1.00 63.84 103 ALA A C 1
ATOM 746 O O . ALA A 1 103 ? -2.675 19.576 23.495 1.00 63.84 103 ALA A O 1
ATOM 747 N N . THR A 1 104 ? -4.498 18.500 24.264 1.00 71.88 104 THR A N 1
ATOM 748 C CA . THR A 1 104 ? -4.456 17.402 23.294 1.00 71.88 104 THR A CA 1
ATOM 749 C C . THR A 1 104 ? -4.522 17.980 21.877 1.00 71.88 104 THR A C 1
ATOM 751 O O . THR A 1 104 ? -5.488 18.627 21.470 1.00 71.88 104 THR A O 1
ATOM 754 N N . ARG A 1 105 ? -3.440 17.810 21.109 1.00 74.94 105 ARG A N 1
ATOM 755 C CA . ARG A 1 105 ? -3.392 18.256 19.712 1.00 74.94 105 ARG A CA 1
ATOM 756 C C . ARG A 1 105 ? -4.358 17.399 18.904 1.00 74.94 105 ARG A C 1
ATOM 758 O O . ARG A 1 105 ? -4.182 16.186 18.824 1.00 74.94 105 ARG A O 1
ATOM 765 N N . SER A 1 106 ? -5.363 18.021 18.297 1.00 86.56 106 SER A N 1
ATOM 766 C CA . SER A 1 106 ? -6.316 17.302 17.456 1.00 86.56 106 SER A CA 1
ATOM 767 C C . SER A 1 106 ? -5.661 16.860 16.144 1.00 86.56 106 SER A C 1
ATOM 769 O O . SER A 1 106 ? -4.885 17.594 15.526 1.00 86.56 106 SER A O 1
ATOM 771 N N . LEU A 1 107 ? -5.970 15.636 15.719 1.00 91.19 107 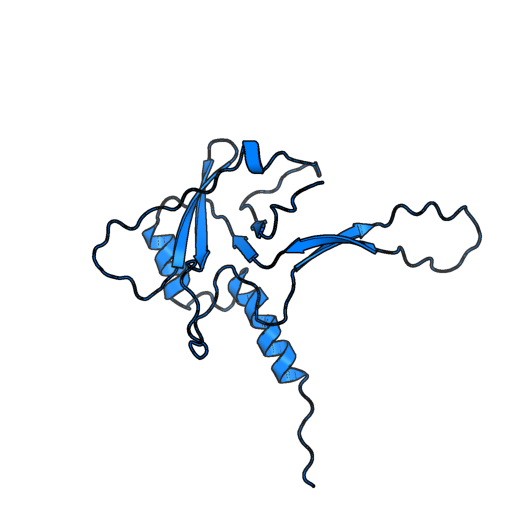LEU A N 1
ATOM 772 C CA . LEU A 1 107 ? -5.574 15.086 14.424 1.00 91.19 107 LEU A CA 1
ATOM 773 C C . LEU A 1 107 ? -6.767 15.137 13.469 1.00 91.19 107 LEU A C 1
ATOM 775 O O . LEU A 1 107 ? -7.912 14.973 13.887 1.00 91.19 107 LEU A O 1
ATOM 779 N N . LYS A 1 108 ? -6.496 15.345 12.181 1.00 92.81 108 LYS A N 1
ATOM 780 C CA . LYS A 1 108 ? -7.485 15.235 11.107 1.00 92.81 108 LYS A CA 1
ATOM 781 C C . LYS A 1 108 ? -7.099 14.114 10.152 1.00 92.81 108 LYS A C 1
ATOM 783 O O . LYS A 1 108 ? -5.917 13.926 9.864 1.00 92.81 108 LYS A O 1
ATOM 788 N N . VAL A 1 109 ? -8.102 13.414 9.632 1.00 92.12 109 VAL A N 1
ATOM 789 C CA . VAL A 1 109 ? -7.919 12.481 8.518 1.00 92.12 109 VAL A CA 1
ATOM 790 C C . VAL A 1 109 ? -7.681 13.300 7.255 1.00 92.12 109 VAL A C 1
ATOM 792 O O . VAL A 1 109 ? -8.501 14.145 6.899 1.00 92.12 109 VAL A O 1
ATOM 795 N N . VAL A 1 110 ? -6.539 13.081 6.613 1.00 91.56 110 VAL A N 1
ATOM 796 C CA . VAL A 1 110 ? -6.175 13.718 5.342 1.00 91.56 110 VAL A CA 1
ATOM 797 C C . VAL A 1 110 ? -6.578 12.832 4.178 1.00 91.56 110 VAL A C 1
ATOM 799 O O . VAL A 1 110 ? -7.142 13.315 3.203 1.00 91.56 110 VAL A O 1
ATOM 802 N N . GLU A 1 111 ? -6.318 11.535 4.302 1.00 91.69 111 GLU A N 1
ATOM 803 C CA . GLU A 1 111 ? -6.545 10.567 3.240 1.00 91.69 111 GLU A CA 1
ATOM 804 C C . GLU A 1 111 ? -6.843 9.195 3.833 1.00 91.69 111 GLU A C 1
ATOM 806 O O . GLU A 1 111 ? -6.564 8.924 5.006 1.00 91.69 111 GLU A O 1
ATOM 811 N N . THR A 1 112 ? -7.435 8.328 3.020 1.00 93.06 112 THR A N 1
ATOM 812 C CA . THR A 1 112 ? -7.712 6.952 3.401 1.00 93.06 112 THR A CA 1
ATOM 813 C C . THR A 1 112 ? -7.306 5.995 2.300 1.00 93.06 112 THR A C 1
ATOM 815 O O . THR A 1 112 ? -7.535 6.300 1.135 1.00 93.06 112 THR A O 1
ATOM 818 N N . PHE A 1 113 ? -6.804 4.823 2.670 1.00 92.81 113 PHE A N 1
ATOM 819 C CA . PHE A 1 113 ? -6.354 3.796 1.735 1.00 92.81 113 PHE A CA 1
ATOM 820 C C . PHE A 1 113 ? -6.846 2.410 2.166 1.00 92.81 113 PHE A C 1
ATOM 822 O O . PHE A 1 113 ? -7.148 2.175 3.339 1.00 92.81 113 PHE A O 1
ATOM 829 N N . THR A 1 114 ? -6.954 1.502 1.204 1.00 91.81 114 THR A N 1
ATOM 830 C CA . THR A 1 114 ? -7.376 0.104 1.401 1.00 91.81 114 THR A CA 1
ATOM 831 C C . THR A 1 114 ? -6.270 -0.884 1.057 1.00 91.81 114 THR A C 1
ATOM 833 O O . THR A 1 114 ? -6.365 -2.057 1.405 1.00 91.81 114 THR A O 1
ATOM 836 N N . GLU A 1 115 ? -5.21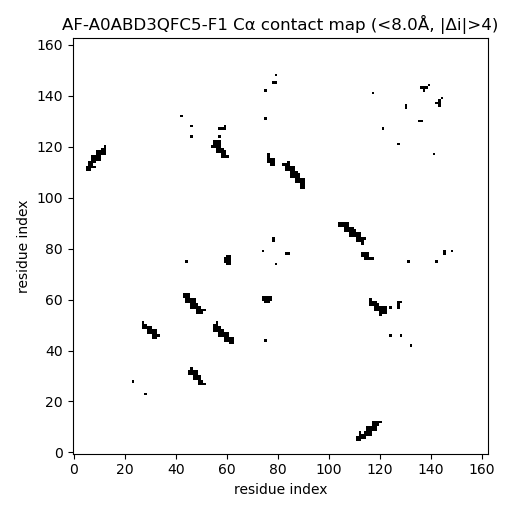3 -0.406 0.404 1.00 91.25 115 GLU A N 1
ATOM 837 C CA . GLU A 1 115 ? -4.102 -1.218 -0.072 1.00 91.25 115 GLU A CA 1
ATOM 838 C C . GLU A 1 115 ? -2.763 -0.580 0.291 1.00 91.25 115 GLU A C 1
ATOM 840 O O . GLU A 1 115 ? -2.622 0.645 0.369 1.00 91.25 115 GLU A O 1
ATOM 845 N N . VAL A 1 116 ? -1.765 -1.432 0.501 1.00 92.75 116 VAL A N 1
ATOM 846 C CA . VAL A 1 116 ? -0.390 -1.058 0.808 1.00 92.75 116 VAL A CA 1
ATOM 847 C C . VAL A 1 116 ? 0.549 -1.839 -0.101 1.00 92.75 116 VAL A C 1
ATOM 849 O O . VAL A 1 116 ? 0.623 -3.063 -0.040 1.00 92.75 116 VAL A O 1
ATOM 852 N N . TYR A 1 117 ? 1.304 -1.134 -0.936 1.00 92.94 117 TYR A N 1
ATOM 853 C CA . TYR A 1 117 ? 2.313 -1.731 -1.808 1.00 92.94 117 TYR A CA 1
ATOM 854 C C . TYR A 1 117 ? 3.688 -1.594 -1.167 1.00 92.94 117 TYR A C 1
ATOM 856 O O . TYR A 1 117 ? 4.207 -0.486 -1.011 1.00 92.94 117 TYR A O 1
ATOM 864 N N . ASN A 1 118 ? 4.278 -2.732 -0.805 1.00 92.75 118 ASN A N 1
ATOM 865 C CA . ASN A 1 118 ? 5.592 -2.797 -0.180 1.00 92.75 118 ASN A CA 1
ATOM 866 C C . ASN A 1 118 ? 6.685 -3.043 -1.227 1.00 92.75 118 ASN A C 1
ATOM 868 O O . ASN A 1 118 ? 6.878 -4.171 -1.684 1.00 92.75 118 ASN A O 1
ATOM 872 N N . TRP A 1 119 ? 7.386 -1.980 -1.616 1.00 93.88 119 TRP A N 1
ATOM 873 C CA . TRP A 1 119 ? 8.432 -2.020 -2.635 1.00 93.88 119 TRP A CA 1
ATOM 874 C C . TRP A 1 119 ? 9.779 -2.458 -2.064 1.00 93.88 119 TRP A C 1
ATOM 876 O O . TRP A 1 119 ? 10.157 -2.088 -0.955 1.00 93.88 119 TRP A O 1
ATOM 886 N N . GLN A 1 120 ? 10.543 -3.204 -2.859 1.00 93.00 120 GLN A N 1
ATOM 887 C CA . GLN A 1 120 ? 11.857 -3.724 -2.490 1.00 93.00 120 GLN A CA 1
ATOM 888 C C . GLN A 1 120 ? 12.895 -3.408 -3.571 1.00 93.00 120 GLN A C 1
ATOM 890 O O . GLN A 1 120 ? 12.580 -3.384 -4.763 1.00 93.00 120 GLN A O 1
ATOM 895 N N . HIS A 1 121 ? 14.146 -3.181 -3.152 1.00 90.38 121 HIS A N 1
ATOM 896 C CA . HIS A 1 121 ? 15.300 -3.152 -4.053 1.00 90.38 121 HIS A CA 1
ATOM 897 C C . HIS A 1 121 ? 15.660 -4.593 -4.426 1.00 90.38 121 HIS A C 1
ATOM 899 O O . HIS A 1 121 ? 16.607 -5.162 -3.890 1.00 90.38 121 HIS A O 1
ATOM 905 N N . GLU A 1 122 ? 14.866 -5.200 -5.294 1.00 81.25 122 GLU A N 1
ATOM 906 C CA . GLU A 1 122 ? 15.103 -6.548 -5.792 1.00 81.25 122 GLU A CA 1
ATOM 907 C C . GLU A 1 122 ? 14.988 -6.542 -7.313 1.00 81.25 122 GLU A C 1
ATOM 909 O O . GLU A 1 122 ? 14.217 -5.769 -7.880 1.00 81.25 122 GLU A O 1
ATOM 914 N N . TYR A 1 123 ? 15.786 -7.383 -7.959 1.00 80.69 123 TYR A N 1
ATOM 915 C CA . TYR A 1 123 ? 15.777 -7.561 -9.409 1.00 80.69 123 TYR A CA 1
ATOM 916 C C . TYR A 1 123 ? 15.332 -8.977 -9.793 1.00 80.69 123 TYR A C 1
ATOM 918 O O . TYR A 1 123 ? 14.910 -9.195 -10.925 1.00 80.69 123 TYR A O 1
ATOM 926 N N . ASP A 1 124 ? 15.404 -9.926 -8.855 1.00 85.62 124 ASP A N 1
ATOM 927 C CA . ASP A 1 124 ? 14.979 -11.308 -9.042 1.00 85.62 124 ASP A CA 1
ATOM 928 C C . ASP A 1 124 ? 13.480 -11.479 -8.724 1.00 85.62 124 ASP A C 1
ATOM 930 O O . ASP A 1 124 ? 13.052 -11.531 -7.566 1.00 85.62 124 ASP A O 1
ATOM 934 N N . VAL A 1 125 ? 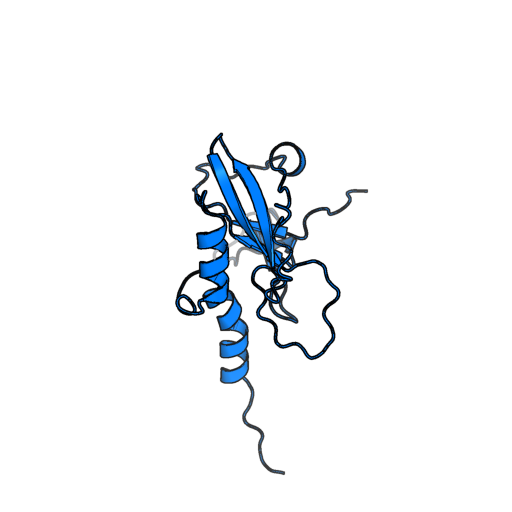12.680 -11.587 -9.787 1.00 83.56 125 VAL A N 1
ATOM 935 C CA . VAL A 1 125 ? 11.230 -11.824 -9.730 1.00 83.56 125 VAL A CA 1
ATOM 936 C C . VAL A 1 125 ? 10.901 -13.141 -9.018 1.00 83.56 125 VAL A C 1
ATOM 938 O O . VAL A 1 125 ? 9.952 -13.188 -8.231 1.00 83.56 125 VAL A O 1
ATOM 941 N N . ASP A 1 126 ? 11.698 -14.190 -9.222 1.00 84.00 126 ASP A N 1
ATOM 942 C CA . ASP A 1 126 ? 11.466 -15.509 -8.627 1.00 84.00 126 ASP A CA 1
ATOM 943 C C . ASP A 1 126 ? 11.747 -15.494 -7.128 1.00 84.00 126 ASP A C 1
ATOM 945 O O . ASP A 1 126 ? 11.076 -16.168 -6.344 1.00 84.00 126 ASP A O 1
ATOM 949 N N . LYS A 1 127 ? 12.730 -14.706 -6.691 1.00 83.94 127 LYS A N 1
ATOM 950 C CA . LYS A 1 127 ? 12.983 -14.479 -5.265 1.00 83.94 127 LYS A CA 1
ATOM 951 C C . LYS A 1 127 ? 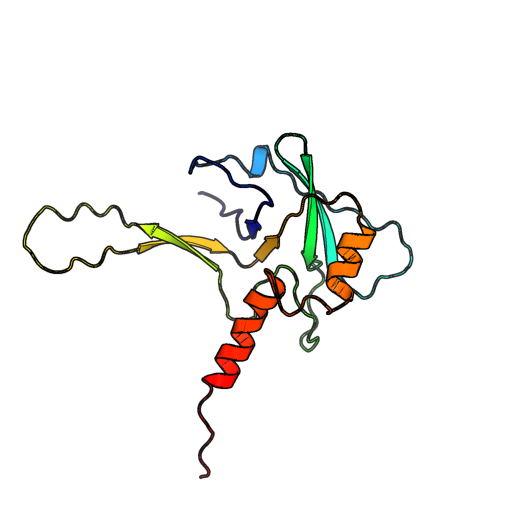11.830 -13.732 -4.603 1.00 83.94 127 LYS A C 1
ATOM 953 O O . LYS A 1 127 ? 11.395 -14.131 -3.522 1.00 83.94 127 LYS A O 1
ATOM 958 N N . VAL A 1 128 ? 11.300 -12.697 -5.253 1.00 82.19 128 VAL A N 1
ATOM 959 C CA . VAL A 1 128 ? 10.120 -11.972 -4.761 1.00 82.19 128 VAL A CA 1
ATOM 960 C C . VAL A 1 128 ? 8.911 -12.910 -4.671 1.00 82.19 128 VAL A C 1
ATOM 962 O O . VAL A 1 128 ? 8.249 -12.954 -3.633 1.00 82.19 128 VAL A O 1
ATOM 965 N N . ARG A 1 129 ? 8.667 -13.731 -5.698 1.00 81.88 129 ARG A N 1
ATOM 966 C CA . ARG A 1 129 ? 7.564 -14.705 -5.726 1.00 81.88 129 ARG A CA 1
ATOM 967 C C . ARG A 1 129 ? 7.690 -15.752 -4.617 1.00 81.88 129 ARG A C 1
ATOM 969 O O . ARG A 1 129 ? 6.732 -15.998 -3.886 1.00 81.88 129 ARG A O 1
ATOM 976 N N . ARG A 1 130 ? 8.886 -16.321 -4.437 1.00 80.44 130 ARG A N 1
ATOM 977 C CA . ARG A 1 130 ? 9.170 -17.272 -3.351 1.00 80.44 130 ARG A CA 1
ATOM 978 C C . ARG A 1 130 ? 8.984 -16.653 -1.972 1.00 80.44 130 ARG A C 1
ATOM 980 O O . ARG A 1 130 ? 8.400 -17.296 -1.112 1.00 80.44 130 ARG A O 1
ATOM 987 N N . SER A 1 131 ? 9.375 -15.391 -1.777 1.00 76.31 131 SER A N 1
ATOM 988 C CA . SER A 1 131 ? 9.217 -14.717 -0.478 1.00 76.31 131 SER A CA 1
ATOM 989 C C . SER A 1 131 ? 7.761 -14.657 0.007 1.00 76.31 131 SER A C 1
ATOM 991 O O . SER A 1 131 ? 7.509 -14.653 1.211 1.00 76.31 131 SER A O 1
ATOM 993 N N . VAL A 1 132 ? 6.803 -14.656 -0.926 1.00 75.31 132 VAL A N 1
ATOM 994 C CA . VAL A 1 132 ? 5.366 -14.681 -0.630 1.00 75.31 132 VAL A CA 1
ATOM 995 C C . VAL A 1 132 ? 4.866 -16.100 -0.364 1.00 75.31 132 VAL A C 1
ATOM 997 O O . VAL A 1 132 ? 4.105 -16.306 0.584 1.00 75.31 132 VAL A O 1
ATOM 1000 N N . ASN A 1 133 ? 5.314 -17.069 -1.165 1.00 73.62 133 ASN A N 1
ATOM 1001 C CA . ASN A 1 133 ? 4.857 -18.458 -1.098 1.00 73.62 133 ASN A CA 1
ATOM 1002 C C . ASN A 1 133 ? 5.458 -19.247 0.070 1.00 73.62 133 ASN A C 1
ATOM 1004 O O . ASN A 1 133 ? 4.774 -20.085 0.650 1.00 73.62 133 ASN A O 1
ATOM 1008 N N . ASP A 1 134 ? 6.716 -18.988 0.425 1.00 68.12 134 ASP A N 1
ATOM 1009 C CA . ASP A 1 134 ? 7.464 -19.862 1.331 1.00 68.12 134 ASP A CA 1
ATOM 1010 C C . ASP A 1 134 ? 6.948 -19.828 2.775 1.00 68.12 134 ASP A C 1
ATOM 1012 O O . ASP A 1 134 ? 7.377 -20.655 3.576 1.00 68.12 134 ASP A O 1
ATOM 1016 N N . GLY A 1 135 ? 6.064 -18.890 3.156 1.00 58.81 135 GLY A N 1
ATOM 1017 C CA . GLY A 1 135 ? 5.497 -18.779 4.517 1.00 58.81 135 GLY A CA 1
ATOM 1018 C C . GLY A 1 135 ? 6.534 -18.579 5.642 1.00 58.81 135 GLY A C 1
ATOM 1019 O O . GLY A 1 135 ? 6.195 -18.251 6.773 1.00 58.81 135 GLY A O 1
ATOM 1020 N N . GLY A 1 136 ? 7.829 -18.714 5.347 1.00 50.28 136 GLY A N 1
ATOM 1021 C CA . GLY A 1 136 ? 8.929 -18.739 6.306 1.00 50.28 136 GLY A CA 1
ATOM 1022 C C . GLY A 1 136 ? 9.254 -17.383 6.925 1.00 50.28 136 GLY A C 1
ATOM 1023 O O . GLY A 1 136 ? 10.070 -17.310 7.841 1.00 50.28 136 GLY A O 1
ATOM 1024 N N . HIS A 1 137 ? 8.598 -16.315 6.468 1.00 49.00 137 HIS A N 1
ATOM 1025 C CA . HIS A 1 137 ? 8.767 -14.953 6.970 1.00 49.00 137 HIS A CA 1
ATOM 1026 C C . HIS A 1 137 ? 7.527 -14.389 7.674 1.00 49.00 137 HIS A C 1
ATOM 1028 O O . HIS A 1 137 ? 7.467 -13.186 7.915 1.00 49.00 137 HIS A O 1
ATOM 1034 N N . ASP A 1 138 ? 6.589 -15.233 8.116 1.00 54.91 138 ASP A N 1
ATOM 1035 C CA . ASP A 1 138 ? 5.380 -14.814 8.852 1.00 54.91 138 ASP A CA 1
ATOM 1036 C C . ASP A 1 138 ? 5.658 -14.092 10.195 1.00 54.91 138 ASP A C 1
ATOM 1038 O O . ASP A 1 138 ? 4.736 -13.681 10.891 1.00 54.91 138 ASP A O 1
ATOM 1042 N N . LYS A 1 139 ? 6.930 -13.897 10.571 1.00 60.38 139 LYS A N 1
ATOM 1043 C CA . LYS A 1 139 ? 7.343 -13.206 11.803 1.00 60.38 139 LYS A CA 1
ATOM 1044 C C . LYS A 1 139 ? 7.831 -11.769 11.607 1.00 60.38 139 LYS A C 1
ATOM 1046 O O . LYS A 1 139 ? 8.063 -11.094 12.606 1.00 60.38 139 LYS A O 1
ATOM 1051 N N . VAL A 1 140 ? 8.044 -11.295 10.375 1.00 65.75 140 VAL A N 1
ATOM 1052 C CA . VAL A 1 140 ? 8.609 -9.954 10.126 1.00 65.75 140 VAL A CA 1
ATOM 1053 C C . VAL A 1 140 ? 7.996 -9.275 8.898 1.00 65.75 140 VAL A C 1
ATOM 1055 O O . VAL A 1 140 ? 7.586 -9.927 7.943 1.00 65.75 140 VAL A O 1
ATOM 1058 N N . GLY A 1 141 ? 7.973 -7.941 8.902 1.00 80.31 141 GLY A N 1
ATOM 1059 C CA . GLY A 1 141 ? 7.531 -7.133 7.762 1.00 80.31 141 GLY A CA 1
ATOM 1060 C C . GLY A 1 141 ? 6.017 -6.908 7.686 1.00 80.31 141 GLY A C 1
ATOM 1061 O O . GLY A 1 141 ? 5.283 -7.168 8.638 1.00 80.31 141 GLY A O 1
ATOM 1062 N N . LEU A 1 142 ? 5.555 -6.383 6.545 1.00 83.62 142 LEU A N 1
ATOM 1063 C CA . LEU A 1 142 ? 4.171 -5.926 6.364 1.00 83.62 142 LEU A CA 1
ATOM 1064 C C . LEU A 1 142 ? 3.146 -7.052 6.561 1.00 83.62 142 LEU A C 1
ATOM 1066 O O . LEU A 1 142 ? 2.178 -6.855 7.282 1.00 83.62 142 LEU A O 1
ATOM 1070 N N . LYS A 1 143 ? 3.381 -8.239 5.990 1.00 82.75 143 LYS A N 1
ATOM 1071 C CA . LYS A 1 143 ? 2.473 -9.392 6.123 1.00 82.75 143 LYS A CA 1
ATOM 1072 C C . LYS A 1 143 ? 2.244 -9.772 7.591 1.00 82.75 143 LYS A C 1
ATOM 1074 O O . LYS A 1 143 ? 1.104 -9.932 8.014 1.00 82.75 143 LYS A O 1
ATOM 1079 N N . ALA A 1 144 ? 3.320 -9.855 8.376 1.00 83.88 144 ALA A N 1
ATOM 1080 C CA . ALA A 1 144 ? 3.238 -10.144 9.807 1.00 83.88 144 ALA A CA 1
ATOM 1081 C C . ALA A 1 144 ? 2.496 -9.035 10.574 1.00 83.88 144 ALA A C 1
ATOM 1083 O O . ALA A 1 144 ? 1.683 -9.325 11.447 1.00 83.88 144 ALA A O 1
ATOM 1084 N N . ALA A 1 145 ? 2.738 -7.768 10.218 1.00 86.38 145 ALA A N 1
ATOM 1085 C CA . ALA A 1 145 ? 2.042 -6.633 10.818 1.00 86.38 145 ALA A CA 1
ATOM 1086 C C . ALA A 1 145 ? 0.534 -6.638 10.514 1.00 86.38 145 ALA A C 1
ATOM 1088 O O . ALA A 1 145 ? -0.259 -6.359 11.407 1.00 86.38 145 ALA A O 1
ATOM 1089 N N . LEU A 1 146 ? 0.128 -6.989 9.288 1.00 85.94 146 LEU A N 1
ATOM 1090 C CA . LEU A 1 146 ? -1.287 -7.095 8.915 1.00 85.94 146 LEU A CA 1
ATOM 1091 C C . LEU A 1 146 ? -1.977 -8.277 9.611 1.00 85.94 146 LEU A C 1
ATOM 1093 O O . LEU A 1 146 ? -3.096 -8.123 10.092 1.00 85.94 146 LEU A O 1
ATOM 1097 N N . GLY A 1 147 ? -1.293 -9.418 9.751 1.00 84.88 147 GLY A N 1
ATOM 1098 C CA . GLY A 1 147 ? -1.814 -10.577 10.489 1.00 84.88 147 GLY A CA 1
ATOM 1099 C C . GLY A 1 147 ? -2.020 -10.324 11.989 1.00 84.88 147 GLY A C 1
ATOM 1100 O O . GLY A 1 147 ? -2.753 -11.058 12.649 1.00 84.88 147 GLY A O 1
ATOM 1101 N N . TRP A 1 148 ? -1.421 -9.265 12.544 1.00 87.56 148 TRP A N 1
ATOM 1102 C CA . TRP A 1 148 ? -1.634 -8.888 13.941 1.00 87.56 148 TRP A CA 1
ATOM 1103 C C . TRP A 1 148 ? -3.077 -8.459 14.229 1.00 87.56 148 TRP A C 1
ATOM 1105 O O . TRP A 1 148 ? -3.541 -8.636 15.353 1.00 87.56 148 TRP A O 1
ATOM 1115 N N . CYS A 1 149 ? -3.802 -7.926 13.239 1.00 86.69 149 CYS A N 1
ATOM 1116 C CA . CYS A 1 149 ? -5.202 -7.533 13.404 1.00 86.69 149 CYS A CA 1
ATOM 1117 C C . CYS A 1 149 ? -6.088 -8.728 13.780 1.00 86.69 149 CYS A C 1
ATOM 1119 O O . CYS A 1 149 ? -6.850 -8.635 14.740 1.00 86.69 149 CYS A O 1
ATOM 1121 N N . ASP A 1 150 ? -5.928 -9.859 13.091 1.00 85.12 150 ASP A N 1
ATOM 1122 C CA . ASP A 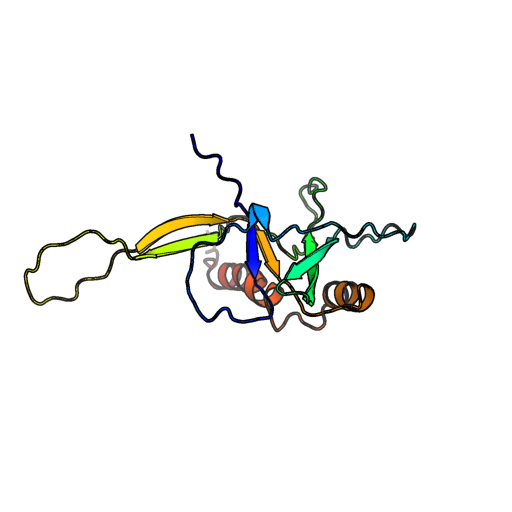1 150 ? -6.709 -11.073 13.349 1.00 85.12 150 ASP A CA 1
ATOM 1123 C C . ASP A 1 150 ? -6.381 -11.663 14.726 1.00 85.12 150 ASP A C 1
ATOM 1125 O O . ASP A 1 150 ? -7.270 -12.071 15.473 1.00 85.12 150 ASP A O 1
ATOM 1129 N N . ILE A 1 151 ? -5.095 -11.652 15.099 1.00 87.88 151 ILE A N 1
ATOM 1130 C CA . ILE A 1 151 ? -4.639 -12.105 16.420 1.00 87.88 151 ILE A CA 1
ATOM 1131 C C . ILE A 1 151 ? -5.227 -11.215 17.517 1.00 87.88 151 ILE A C 1
ATOM 1133 O O . ILE A 1 151 ? -5.750 -11.722 18.507 1.00 87.88 151 ILE A O 1
ATOM 1137 N N . ALA A 1 152 ? -5.152 -9.893 17.351 1.00 89.81 152 ALA A N 1
ATOM 1138 C CA . ALA A 1 152 ? -5.690 -8.946 18.317 1.00 89.81 152 ALA A CA 1
ATOM 1139 C C . ALA A 1 152 ? -7.205 -9.123 18.481 1.00 89.81 152 ALA A C 1
ATOM 1141 O O . ALA A 1 152 ? -7.687 -9.146 19.611 1.00 89.81 152 ALA A O 1
ATOM 1142 N N . GLN A 1 153 ? -7.938 -9.313 17.381 1.00 88.12 153 GLN A N 1
ATOM 1143 C CA . GLN A 1 153 ? -9.371 -9.589 17.427 1.00 88.12 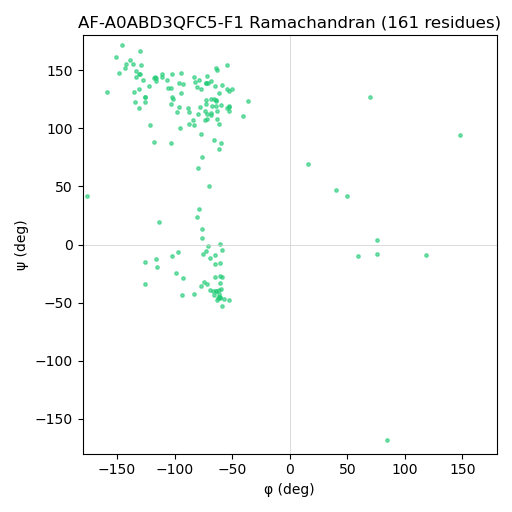153 GLN A CA 1
ATOM 1144 C C . GLN A 1 153 ? -9.661 -10.860 18.235 1.00 88.12 153 GLN A C 1
ATOM 1146 O O . GLN A 1 153 ? -10.390 -10.801 19.219 1.00 88.12 153 GLN A O 1
ATOM 1151 N N . ALA A 1 154 ? -9.008 -11.977 17.900 1.00 88.88 154 ALA A N 1
ATOM 1152 C CA . ALA A 1 154 ? -9.221 -13.255 18.580 1.00 88.88 154 ALA A CA 1
ATOM 1153 C C . ALA A 1 154 ? -8.883 -13.215 20.083 1.00 88.88 154 ALA A C 1
ATOM 1155 O O . ALA A 1 154 ? -9.514 -13.904 20.881 1.00 88.88 154 ALA A O 1
ATOM 1156 N N . VAL A 1 155 ? -7.886 -12.419 20.485 1.00 93.69 155 VAL A N 1
ATOM 1157 C CA . VAL A 1 155 ? -7.498 -12.246 21.898 1.00 93.69 155 VAL A CA 1
ATOM 1158 C C . VAL A 1 155 ? -8.495 -11.378 22.668 1.00 93.69 155 VAL A C 1
ATOM 1160 O O . VAL A 1 155 ? -8.677 -11.576 23.870 1.00 93.69 155 VAL A O 1
ATOM 1163 N N . HIS A 1 156 ? -9.116 -10.404 22.004 1.00 93.00 156 HIS A N 1
ATOM 1164 C CA . HIS A 1 156 ? -10.033 -9.454 22.629 1.00 93.00 156 HIS A CA 1
ATOM 1165 C C . HIS A 1 156 ? -11.515 -9.827 22.487 1.00 93.00 156 HIS A C 1
ATOM 1167 O O . HIS A 1 156 ? -12.353 -9.171 23.111 1.00 93.00 156 HIS A O 1
ATOM 1173 N N . ASP A 1 157 ? -11.842 -10.873 21.727 1.00 91.38 157 ASP A N 1
ATOM 1174 C CA . ASP A 1 157 ? -13.206 -11.376 21.616 1.00 91.38 157 ASP A CA 1
ATOM 1175 C C . ASP A 1 157 ? -13.731 -11.850 22.984 1.00 91.38 157 ASP A C 1
ATOM 1177 O O . ASP A 1 157 ? -13.063 -12.607 23.699 1.00 91.38 157 ASP A O 1
ATOM 1181 N N . PRO A 1 158 ? -14.933 -11.405 23.394 1.00 92.38 158 PRO A N 1
ATOM 1182 C CA . PRO A 1 158 ? -15.490 -11.772 24.684 1.00 92.38 158 PRO A CA 1
ATOM 1183 C C . PRO A 1 158 ? -15.767 -13.279 24.744 1.00 92.38 158 PRO A C 1
ATOM 1185 O O . PRO A 1 158 ? -16.345 -13.860 23.826 1.00 92.38 158 PRO A O 1
ATOM 1188 N N . ILE A 1 159 ? -15.404 -13.909 25.865 1.00 91.19 159 ILE A N 1
ATOM 1189 C CA . ILE A 1 159 ? -15.698 -15.326 26.105 1.00 91.19 159 ILE A CA 1
ATOM 1190 C C . ILE A 1 159 ? -17.224 -15.496 26.177 1.00 91.19 159 ILE A C 1
ATOM 1192 O O . ILE A 1 159 ? -17.858 -14.841 27.014 1.00 91.19 159 ILE A O 1
ATOM 1196 N N . PRO A 1 160 ? -17.835 -16.361 25.346 1.00 89.50 160 PRO A N 1
ATOM 1197 C CA . PRO A 1 160 ? -19.271 -16.587 25.401 1.00 89.50 160 PRO A CA 1
ATOM 1198 C C . PRO A 1 160 ? -19.640 -17.203 26.753 1.00 89.50 160 PRO A C 1
ATOM 1200 O O . PRO A 1 160 ? -19.106 -18.243 27.144 1.00 89.50 160 PRO A O 1
ATOM 1203 N N . LEU A 1 161 ? -20.554 -16.554 27.475 1.00 89.31 161 LEU A N 1
ATOM 1204 C CA . LEU A 1 161 ? -21.107 -17.104 28.707 1.00 89.31 161 LEU A CA 1
ATOM 1205 C C . LEU A 1 161 ? -22.230 -18.094 28.366 1.00 89.31 161 LEU A C 1
ATOM 1207 O O . LEU A 1 161 ? -23.016 -17.825 27.453 1.00 89.31 161 LEU A O 1
ATOM 1211 N N . PRO A 1 162 ? -22.318 -19.233 29.074 1.00 84.56 162 PRO A N 1
ATOM 1212 C CA . PRO A 1 162 ? -23.449 -20.136 28.923 1.00 84.56 162 PRO A CA 1
ATOM 1213 C C . PRO A 1 162 ? -24.762 -19.448 29.355 1.00 84.56 162 PRO A C 1
ATOM 1215 O O . PRO A 1 162 ? -24.717 -18.558 30.211 1.00 84.56 162 PRO A O 1
ATOM 1218 N N . PRO A 1 163 ? -25.902 -19.838 28.752 1.00 80.06 163 PRO A N 1
ATOM 1219 C CA . PRO A 1 163 ? -27.224 -19.304 29.081 1.00 80.06 163 PRO A CA 1
ATOM 1220 C C . PRO A 1 163 ? -27.695 -19.670 30.494 1.00 80.06 163 PRO A C 1
ATOM 1222 O O . PRO A 1 163 ? -27.263 -20.723 31.019 1.00 80.06 163 PRO A O 1
#

Nearest PDB structures (foldseek):
  6trq-assembly2_D  TM=3.291E-01  e=2.610E+00  Saccharomyces cerevisiae S288C

Mean predicted aligned error: 9.39 Å

Secondary structure (DSSP, 8-state):
-------EEEEPSS--SS-----HHHH---EE------S--TT-EEEEEEEETTEEEEEEEE--S---TT--PPPSSBPPTT--EEEEEE---------SS---PPEEEEEEESEEEE-BS---HHHHHHHHHT-TTTTSHHHHHHHHHHHHHHHHSPPPPP-

InterPro domains:
  IPR013924 Ribonuclease H2, subunit C [PF08615] (9-122)
  IPR013924 Ribonuclease H2, subunit C [cd09271] (10-122)

Foldseek 3Di:
DDDPPDQEAEDEPDDDPDDDDDPCVVQWDWDWDDDPDPPPPPLQKTWTWTDDPNAIKIWIFHHPPPDDPPPPRQGPWFAPPPDKAFDKDFDPPPPDDDDDDDDDTDIDGPDIHGTYTYIDRDDDPVVNVCVSVVCPPCPDDDSV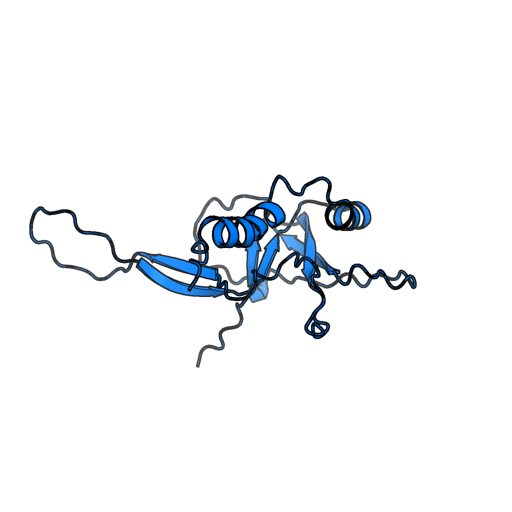VRVVVVVVCVVPDDDDDDD

Organism: NCBI:txid382360

Radius of gyration: 20.15 Å; Cα contacts (8 Å, |Δi|>4): 182; chains: 1; bounding box: 44×54×51 Å

Solvent-accessible surface area (backbone atoms only — not comparable to full-atom values): 10635 Å² total; per-residue (Å²): 135,86,80,88,84,57,52,59,43,77,45,65,78,63,89,71,97,66,95,72,94,71,68,48,90,81,69,50,65,77,38,77,57,79,74,83,59,84,64,82,63,86,76,60,60,38,44,30,37,34,57,57,97,90,37,63,29,31,30,52,33,58,43,90,66,82,78,64,91,85,65,90,67,84,61,68,16,50,52,60,90,96,53,73,47,72,45,72,42,77,51,83,72,80,74,73,93,75,76,95,67,90,77,77,81,54,69,36,81,75,46,58,25,49,32,41,43,57,35,34,86,50,87,55,64,67,58,56,53,44,65,67,69,65,59,83,52,65,85,55,64,70,61,29,58,59,53,44,56,62,52,53,49,68,72,68,55,77,80,84,75,83,134